Protein AF-A0A0H5R1V7-F1 (afdb_monomer)

Organism: NCBI:txid70186

Sequence (106 aa):
AEHALSPICATIGGIAAQEVIKACTGKFTPLHQHLYFDCIEVLPDDIPNFHDFEEMEDSRSSRYRSQIAVVGRQVQEQLASSTTFLIGAGAIGCEILKNWAMMGVA

Foldseek 3Di:
DQADQLVVCVVVVVLVVVLVVCVVPVPDDHDDDDDDDDDLVLA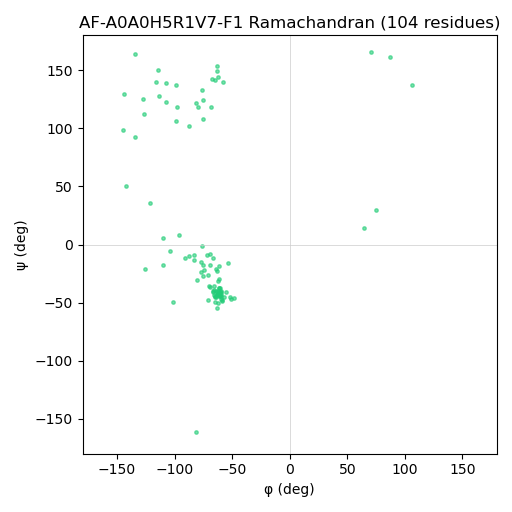DPDDDDPVLVVVCVVVPPPLCSNVCVGRNPVVLVCQQPDDDDDDDCPPVNVSVVVNSVSSNRD

Secondary structure (DSSP, 8-state):
--S--HHHHHHHHHHHHHHHHHHHH--SPPP-S------GGGS-SSPPPGGGGGGGGGGGG-TTHHHHHHH-HHHHHHHHT--------SHHHHHHHHHHHHHT--

Solvent-accessible surface area (backbone atoms only — not comparable to full-atom values): 6684 Å² total; per-residue (Å²): 129,89,69,64,51,62,68,59,53,51,52,54,48,52,53,52,53,50,48,52,50,23,71,78,64,73,52,76,85,71,84,89,84,81,84,87,86,85,67,74,85,72,47,60,92,74,73,78,58,84,72,65,59,71,66,46,71,77,37,74,81,43,95,49,37,40,45,31,76,68,55,33,60,69,52,46,53,50,35,44,65,37,89,79,86,83,89,64,80,52,78,66,31,51,54,50,51,52,41,31,66,66,61,43,46,82

Radius of gyration: 17.18 Å; Cα contacts (8 Å, |Δi|>4): 62; chains: 1; bounding box: 36×29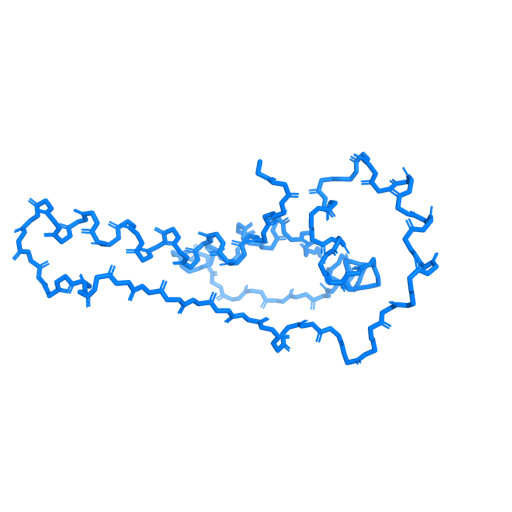×50 Å

Structure (mmCIF, N/CA/C/O backbone):
data_AF-A0A0H5R1V7-F1
#
_entry.id   AF-A0A0H5R1V7-F1
#
loop_
_atom_site.group_PDB
_atom_site.id
_atom_site.type_symbol
_atom_site.label_atom_id
_atom_site.label_alt_id
_atom_site.label_comp_id
_atom_site.label_asym_id
_atom_site.label_entity_id
_atom_site.label_seq_id
_atom_site.pdbx_PDB_ins_code
_atom_site.Cartn_x
_atom_site.Cartn_y
_atom_site.Cartn_z
_atom_site.occupancy
_atom_site.B_iso_or_equiv
_atom_site.auth_seq_id
_atom_site.auth_comp_id
_atom_site.auth_asym_id
_atom_site.auth_atom_id
_atom_site.pdbx_PDB_model_num
ATOM 1 N N . ALA A 1 1 ? -4.695 -15.201 -3.248 1.00 51.00 1 ALA A N 1
ATOM 2 C CA . ALA A 1 1 ? -5.379 -13.927 -3.542 1.00 51.00 1 ALA A CA 1
ATOM 3 C C . ALA A 1 1 ? -4.967 -13.536 -4.948 1.00 51.00 1 ALA A C 1
ATOM 5 O O . ALA A 1 1 ? -3.792 -13.278 -5.156 1.00 51.00 1 ALA A O 1
ATOM 6 N N . GLU A 1 2 ? -5.864 -13.668 -5.921 1.00 56.03 2 GLU A N 1
ATOM 7 C CA . GLU A 1 2 ? -5.463 -13.778 -7.332 1.00 56.03 2 GLU A CA 1
ATOM 8 C C . GLU A 1 2 ? -5.057 -12.431 -7.961 1.00 56.03 2 GLU A C 1
ATOM 10 O O . GLU A 1 2 ? -4.185 -12.402 -8.823 1.00 56.03 2 GLU A O 1
ATOM 15 N N . HIS A 1 3 ? -5.526 -11.296 -7.429 1.00 69.94 3 HIS A N 1
ATOM 16 C CA . HIS A 1 3 ? -5.102 -9.957 -7.857 1.00 69.94 3 HIS A CA 1
ATOM 17 C C . HIS A 1 3 ? -5.073 -9.002 -6.656 1.00 69.94 3 HIS A C 1
ATOM 19 O O . HIS A 1 3 ? -6.113 -8.520 -6.217 1.00 69.94 3 HIS A O 1
ATOM 25 N N . ALA A 1 4 ? -3.893 -8.774 -6.071 1.00 83.31 4 ALA A N 1
ATOM 26 C CA . ALA A 1 4 ? -3.716 -7.871 -4.932 1.00 83.31 4 ALA A CA 1
ATOM 27 C C . ALA A 1 4 ? -2.880 -6.647 -5.329 1.00 83.31 4 ALA A C 1
ATOM 29 O O . ALA A 1 4 ? -1.771 -6.792 -5.841 1.00 83.31 4 ALA A O 1
ATOM 30 N N . LEU A 1 5 ? -3.402 -5.450 -5.051 1.00 93.06 5 LEU A N 1
ATOM 31 C CA . LEU A 1 5 ? -2.688 -4.182 -5.199 1.00 93.06 5 LEU A CA 1
ATOM 32 C C . LEU A 1 5 ? -2.352 -3.636 -3.811 1.00 93.06 5 LEU A C 1
ATOM 34 O O . LEU A 1 5 ? -3.255 -3.408 -3.004 1.00 93.06 5 LEU A O 1
ATOM 38 N N . SER A 1 6 ? -1.063 -3.404 -3.539 1.00 94.88 6 SER A N 1
ATOM 39 C CA . S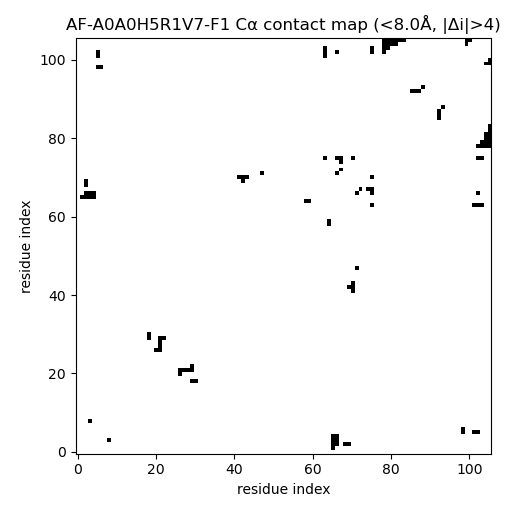ER A 1 6 ? -0.588 -2.985 -2.209 1.00 94.88 6 SER A CA 1
ATOM 40 C C . SER A 1 6 ? -1.337 -1.767 -1.641 1.00 94.88 6 SER A C 1
ATOM 42 O O . SER A 1 6 ? -1.769 -1.850 -0.488 1.00 94.88 6 SER A O 1
ATOM 44 N N . PRO A 1 7 ? -1.589 -0.686 -2.411 1.00 95.75 7 PRO A N 1
ATOM 45 C CA . PRO A 1 7 ? -2.324 0.469 -1.893 1.00 95.75 7 PRO A CA 1
ATOM 46 C C . PRO A 1 7 ? -3.765 0.142 -1.483 1.00 95.75 7 PRO A C 1
ATOM 48 O O . PRO A 1 7 ? -4.211 0.571 -0.423 1.00 95.75 7 PRO A O 1
ATOM 51 N N . ILE A 1 8 ? -4.476 -0.678 -2.266 1.00 95.62 8 ILE A N 1
ATOM 52 C CA . ILE A 1 8 ? -5.852 -1.095 -1.950 1.00 95.62 8 ILE A CA 1
ATOM 53 C C . ILE A 1 8 ? -5.868 -1.940 -0.675 1.00 95.62 8 ILE A C 1
ATOM 55 O O . ILE A 1 8 ? -6.676 -1.703 0.225 1.00 95.62 8 ILE A O 1
ATOM 59 N N . CYS A 1 9 ? -4.933 -2.887 -0.553 1.00 95.75 9 CYS A N 1
ATOM 60 C CA . CYS A 1 9 ? -4.787 -3.696 0.654 1.00 95.75 9 CYS A CA 1
ATOM 61 C C . CYS A 1 9 ? -4.470 -2.838 1.887 1.00 95.75 9 CYS A C 1
ATOM 63 O O . CYS A 1 9 ? -5.028 -3.090 2.952 1.00 95.75 9 CYS A O 1
ATOM 65 N N . ALA A 1 10 ? -3.610 -1.824 1.755 1.00 97.00 10 ALA A N 1
ATOM 66 C CA . ALA A 1 10 ? -3.272 -0.917 2.849 1.00 97.00 10 ALA A CA 1
ATOM 67 C C . ALA A 1 10 ? -4.487 -0.087 3.300 1.00 97.00 10 ALA A C 1
ATOM 69 O O . ALA A 1 10 ? -4.763 -0.015 4.498 1.00 97.00 10 ALA A O 1
ATOM 70 N N . THR A 1 11 ? -5.251 0.474 2.358 1.00 97.12 11 THR A N 1
ATOM 71 C CA . THR A 1 11 ? -6.452 1.271 2.651 1.00 97.12 11 THR A CA 1
ATOM 72 C C . THR A 1 11 ? -7.528 0.437 3.342 1.00 97.12 11 THR A C 1
ATOM 74 O O . THR A 1 11 ? -7.969 0.780 4.441 1.00 97.12 11 THR A O 1
ATOM 77 N N . ILE A 1 12 ? -7.923 -0.690 2.742 1.00 97.56 12 ILE A N 1
ATOM 78 C CA . ILE A 1 12 ? -8.963 -1.557 3.311 1.00 97.56 12 ILE A CA 1
ATOM 79 C C . ILE A 1 12 ? -8.491 -2.180 4.627 1.00 97.56 12 ILE A C 1
ATOM 81 O O . ILE A 1 12 ? -9.265 -2.249 5.579 1.00 97.56 12 ILE A O 1
ATOM 85 N N . GLY A 1 13 ? -7.218 -2.574 4.718 1.00 97.75 13 GLY A N 1
ATOM 86 C CA . GLY A 1 13 ? -6.621 -3.097 5.946 1.00 97.75 13 GLY A CA 1
ATOM 87 C C . GLY A 1 13 ? -6.663 -2.091 7.097 1.00 97.75 13 GLY A C 1
ATOM 88 O O . GLY A 1 13 ? -7.036 -2.461 8.208 1.00 97.75 13 GLY A O 1
ATOM 89 N N . GLY A 1 14 ? -6.356 -0.817 6.834 1.00 98.19 14 GLY A N 1
ATOM 90 C CA . GLY A 1 14 ? -6.451 0.256 7.827 1.00 98.19 14 GLY A CA 1
ATOM 91 C C . GLY A 1 14 ? -7.886 0.496 8.304 1.00 98.19 14 GLY A C 1
ATOM 92 O O . GLY A 1 14 ? -8.129 0.570 9.509 1.00 98.19 14 GLY A O 1
ATOM 93 N N . ILE A 1 15 ? -8.847 0.551 7.376 1.00 98.31 15 ILE A N 1
ATOM 94 C CA . ILE A 1 15 ? -10.273 0.713 7.705 1.00 98.31 15 ILE A CA 1
ATOM 95 C C . ILE A 1 15 ? -10.767 -0.476 8.536 1.00 98.31 15 ILE A C 1
ATOM 97 O O . ILE A 1 15 ? -11.335 -0.283 9.610 1.00 98.31 15 ILE A O 1
ATOM 101 N N . ALA A 1 16 ? -10.504 -1.703 8.084 1.00 98.25 16 ALA A N 1
ATOM 102 C CA . ALA A 1 16 ? -10.926 -2.915 8.776 1.00 98.25 16 ALA A CA 1
ATOM 103 C C . ALA A 1 16 ? -10.304 -3.023 10.177 1.00 98.25 16 ALA A C 1
ATOM 105 O O . ALA A 1 16 ? -11.012 -3.315 11.140 1.00 98.25 16 ALA A O 1
ATOM 106 N N . ALA A 1 17 ? -9.006 -2.733 10.321 1.00 98.56 17 ALA A N 1
ATOM 107 C CA . ALA A 1 17 ? -8.339 -2.716 11.621 1.00 98.56 17 ALA A CA 1
ATOM 108 C C . ALA A 1 17 ?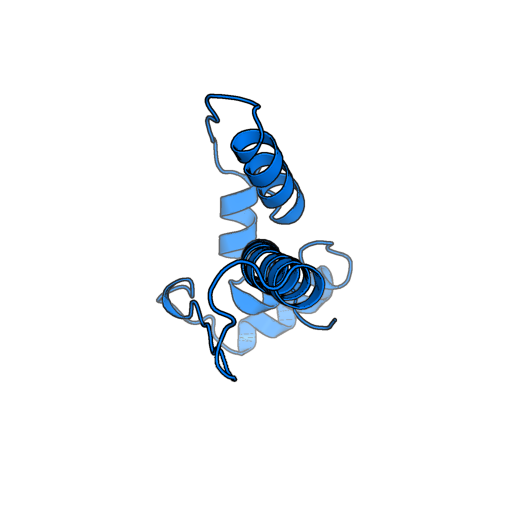 -8.975 -1.688 12.569 1.00 98.56 17 ALA A C 1
ATOM 110 O O . ALA A 1 17 ? -9.191 -1.980 13.748 1.00 98.56 17 ALA A O 1
ATOM 111 N N . GLN A 1 18 ? -9.336 -0.510 12.056 1.00 98.50 18 GLN A N 1
ATOM 112 C CA . GLN A 1 18 ? -10.018 0.495 12.858 1.00 98.50 18 GLN A CA 1
ATOM 113 C C . GLN A 1 18 ? -11.421 0.035 13.278 1.00 98.50 18 GLN A C 1
ATOM 115 O O . GLN A 1 18 ? -11.784 0.234 14.435 1.00 98.50 18 GLN A O 1
ATOM 120 N N . GLU A 1 19 ? -12.197 -0.611 12.402 1.00 98.56 19 GLU A N 1
ATOM 121 C CA . GLU A 1 19 ? -13.506 -1.176 12.771 1.00 98.56 19 GLU A CA 1
ATOM 122 C C . GLU A 1 19 ? -13.387 -2.248 13.863 1.00 98.56 19 GLU A C 1
ATOM 124 O O . GLU A 1 19 ? -14.199 -2.270 14.789 1.00 98.56 19 GLU A O 1
ATOM 129 N N . VAL A 1 20 ? -12.333 -3.071 13.835 1.00 98.56 20 VAL A N 1
ATOM 130 C CA . VAL A 1 20 ? -12.041 -4.020 14.923 1.00 98.56 20 VAL A CA 1
ATOM 131 C C . VAL A 1 20 ? -11.800 -3.281 16.243 1.00 98.56 20 VAL A C 1
ATOM 133 O O . VAL A 1 20 ? -12.366 -3.656 17.270 1.00 98.56 20 VAL A O 1
ATOM 136 N N . ILE A 1 21 ? -11.021 -2.195 16.237 1.00 98.56 21 ILE A N 1
ATOM 137 C CA . ILE A 1 21 ? -10.791 -1.383 17.444 1.00 98.56 21 ILE A CA 1
ATOM 138 C C . ILE A 1 21 ? -12.108 -0.789 17.961 1.00 98.56 21 ILE A C 1
ATOM 140 O O . ILE A 1 21 ? -12.358 -0.825 19.170 1.00 98.56 21 ILE A O 1
ATOM 144 N N . LYS A 1 22 ? -12.973 -0.275 17.078 1.00 98.50 22 LYS A N 1
ATOM 145 C CA . LYS A 1 22 ? -14.294 0.251 17.464 1.00 98.50 22 LYS A CA 1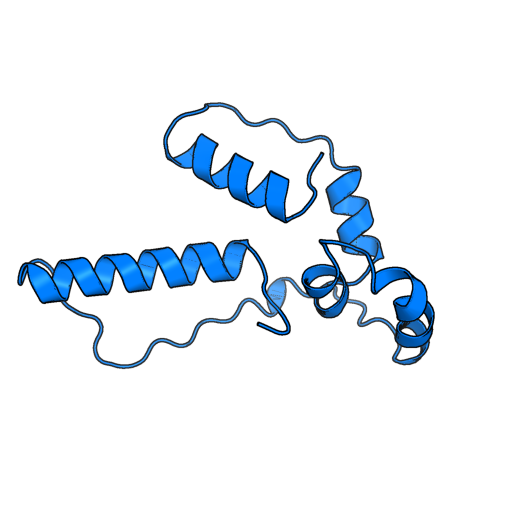
ATOM 146 C C . LYS A 1 22 ? -15.150 -0.831 18.121 1.00 98.50 22 LYS A C 1
ATOM 148 O O . LYS A 1 22 ? -15.688 -0.599 19.202 1.00 98.50 22 LYS A O 1
ATOM 153 N N . ALA A 1 23 ? -15.214 -2.019 17.518 1.00 98.06 23 ALA A N 1
ATOM 154 C CA . ALA A 1 23 ? -15.981 -3.149 18.035 1.00 98.06 23 ALA A CA 1
ATOM 155 C C . ALA A 1 23 ? -15.492 -3.606 19.419 1.00 98.06 23 ALA A C 1
ATOM 157 O O . ALA A 1 23 ? -16.303 -3.860 20.306 1.00 98.06 23 ALA A O 1
ATOM 158 N N . CYS A 1 24 ? -14.174 -3.657 19.632 1.00 98.38 24 CYS A N 1
ATOM 159 C CA . CYS A 1 24 ? -13.591 -4.089 20.904 1.00 98.38 24 CYS A CA 1
ATOM 160 C C . CYS A 1 24 ? -13.702 -3.043 22.023 1.00 98.38 24 CYS A C 1
ATOM 162 O O . CYS A 1 24 ? -13.675 -3.406 23.197 1.00 98.38 24 CYS A O 1
ATOM 164 N N . THR A 1 25 ? -13.771 -1.752 21.687 1.00 98.44 25 THR A N 1
ATOM 165 C CA . THR A 1 25 ? -13.675 -0.665 22.681 1.00 98.44 25 THR A CA 1
ATOM 166 C C . THR A 1 25 ? -14.978 0.090 22.917 1.00 98.44 25 THR A C 1
ATOM 168 O O . THR A 1 25 ? -15.077 0.820 23.901 1.00 98.44 25 THR A O 1
ATOM 171 N N . GLY A 1 26 ? -15.956 -0.018 22.013 1.00 97.38 26 GLY A N 1
ATOM 172 C CA . GLY A 1 26 ? -17.149 0.832 22.019 1.00 97.38 26 GLY A CA 1
ATOM 173 C C . GLY A 1 26 ? -16.844 2.317 21.778 1.00 97.38 26 GLY A C 1
ATOM 174 O O . GLY A 1 26 ? -17.688 3.172 22.044 1.00 97.38 26 GLY A O 1
ATOM 175 N N . LYS A 1 27 ? -15.632 2.647 21.311 1.00 97.19 27 LYS A N 1
ATOM 176 C CA . LYS A 1 27 ? -15.195 4.018 21.041 1.00 97.19 27 LYS A CA 1
ATOM 177 C C . LYS A 1 27 ? -15.317 4.321 19.549 1.00 97.19 27 LYS A C 1
ATOM 179 O O . LYS A 1 27 ? -14.870 3.531 18.724 1.00 97.19 27 LYS A O 1
ATOM 184 N N . PHE A 1 28 ? -15.825 5.516 19.238 1.00 98.12 28 PHE A N 1
ATOM 185 C CA . PHE A 1 28 ? -16.182 5.994 17.891 1.00 98.12 28 PHE A CA 1
ATOM 186 C C . PHE A 1 28 ? -17.416 5.313 17.288 1.00 98.12 28 PHE A C 1
ATOM 188 O O . PHE A 1 28 ? -17.883 4.288 17.771 1.00 98.12 28 PHE A O 1
ATOM 195 N N . THR A 1 29 ? -17.951 5.907 16.221 1.00 98.19 29 THR A N 1
ATOM 196 C CA . THR A 1 29 ? -19.116 5.381 15.503 1.00 98.19 29 THR A CA 1
ATOM 197 C C . THR A 1 29 ? -18.679 4.282 14.527 1.00 98.19 29 THR A C 1
ATOM 199 O O . THR A 1 29 ? -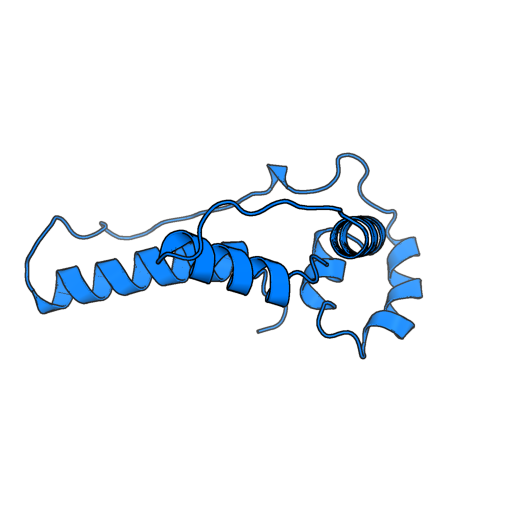17.833 4.556 13.660 1.00 98.19 29 THR A O 1
ATOM 202 N N . PRO A 1 30 ? -19.206 3.048 14.652 1.00 98.00 30 PRO A N 1
ATOM 203 C CA . PRO A 1 30 ? -18.942 1.976 13.696 1.00 98.00 30 PRO A CA 1
ATOM 204 C C . PRO A 1 30 ? -19.474 2.307 12.304 1.00 98.00 30 PRO A C 1
ATOM 206 O O . PRO A 1 30 ? -20.445 3.054 12.153 1.00 98.00 30 PRO A O 1
ATOM 209 N N . LEU A 1 31 ? -18.851 1.723 11.287 1.00 97.69 31 LEU A N 1
ATOM 210 C CA . LEU A 1 31 ? -19.415 1.702 9.946 1.00 97.69 31 LEU A CA 1
ATOM 211 C C . LEU A 1 31 ? -20.718 0.881 9.934 1.00 97.69 31 LEU A C 1
ATOM 213 O O . LEU A 1 31 ? -20.826 -0.144 10.604 1.00 97.69 31 LEU A O 1
ATOM 217 N N . HIS A 1 32 ? -21.717 1.323 9.170 1.00 92.94 32 HIS A N 1
ATOM 218 C CA . HIS A 1 32 ? -23.057 0.732 9.180 1.00 92.94 32 HIS A CA 1
ATOM 219 C C . HIS A 1 32 ? -23.592 0.524 7.752 1.00 92.94 32 HIS A C 1
ATOM 221 O O . HIS A 1 32 ? -24.213 1.417 7.189 1.00 92.94 32 HIS A O 1
ATOM 227 N N . GLN A 1 33 ? -23.446 -0.609 7.068 1.00 94.81 33 GLN A N 1
ATOM 228 C CA . GLN A 1 33 ? -22.765 -1.883 7.348 1.00 94.81 33 GLN A CA 1
ATOM 229 C C . GLN A 1 33 ? -21.772 -2.233 6.226 1.00 94.81 33 GLN A C 1
ATOM 231 O O . GLN A 1 33 ? -20.855 -3.027 6.414 1.00 94.81 33 GLN A O 1
ATOM 236 N N . HIS A 1 34 ? -21.976 -1.647 5.048 1.00 97.25 34 HIS A N 1
ATOM 237 C CA . HIS A 1 34 ? -21.231 -1.945 3.839 1.00 97.25 34 HIS A CA 1
ATOM 238 C C . HIS A 1 34 ? -20.451 -0.715 3.401 1.00 97.25 34 HIS A C 1
ATOM 240 O O . HIS A 1 34 ? -20.955 0.406 3.451 1.00 97.25 34 HIS A O 1
ATOM 246 N N . LEU A 1 35 ? -19.227 -0.958 2.951 1.00 97.25 35 LEU A N 1
ATOM 247 C CA . LEU A 1 35 ? -18.379 0.018 2.296 1.00 97.25 35 LEU A CA 1
ATOM 248 C C . LEU A 1 35 ? -17.916 -0.591 0.980 1.00 97.25 35 LEU A C 1
ATOM 250 O O . LEU A 1 35 ? -17.339 -1.678 0.976 1.00 97.25 35 LEU A O 1
ATOM 254 N N . TYR A 1 36 ? -18.163 0.119 -0.113 1.00 96.62 36 TYR A N 1
ATOM 255 C CA . TYR A 1 36 ? -17.600 -0.188 -1.419 1.00 96.62 36 TYR A CA 1
ATOM 256 C C . TYR A 1 36 ? -16.546 0.867 -1.730 1.00 96.62 36 TYR A C 1
ATOM 258 O O . TYR A 1 36 ? -16.726 2.040 -1.401 1.00 96.62 36 TYR A O 1
ATOM 266 N N . PHE A 1 37 ? -15.433 0.430 -2.304 1.00 95.44 37 PHE A N 1
ATOM 267 C CA . PHE A 1 37 ? -14.310 1.286 -2.642 1.00 95.44 37 PHE A CA 1
ATOM 268 C C . PHE A 1 37 ? -13.695 0.793 -3.944 1.00 95.44 37 PHE A C 1
ATOM 270 O O . PHE A 1 37 ? -13.381 -0.393 -4.070 1.00 95.44 37 PHE A O 1
ATOM 277 N N . ASP A 1 38 ? -13.515 1.710 -4.880 1.00 94.88 38 ASP A N 1
ATOM 278 C CA . ASP A 1 38 ? -12.839 1.490 -6.145 1.00 94.88 38 ASP A CA 1
ATOM 279 C C . ASP A 1 38 ? -11.854 2.635 -6.422 1.00 94.88 38 ASP A C 1
ATOM 281 O O . ASP A 1 38 ? -11.853 3.662 -5.742 1.00 94.88 38 ASP A O 1
ATOM 285 N N . CYS A 1 39 ? -10.944 2.391 -7.359 1.00 92.88 39 CYS A N 1
ATOM 286 C CA . CYS A 1 39 ? -9.955 3.353 -7.849 1.00 92.88 39 CYS A CA 1
ATOM 287 C C . CYS A 1 39 ? -9.784 3.138 -9.355 1.00 92.88 39 CYS A C 1
ATOM 289 O O . CYS A 1 39 ? -8.673 2.891 -9.834 1.00 92.88 39 CYS A O 1
ATOM 291 N N . ILE A 1 40 ? -10.896 3.105 -10.089 1.00 91.75 40 ILE A N 1
ATOM 292 C CA . ILE A 1 40 ? -10.879 2.850 -11.536 1.00 91.75 40 ILE A CA 1
ATOM 293 C C . ILE A 1 40 ? -10.124 3.940 -12.304 1.00 91.75 40 ILE A C 1
ATOM 295 O O . ILE A 1 40 ? -9.597 3.677 -13.378 1.00 91.75 40 ILE A O 1
ATOM 299 N N . GLU A 1 41 ? -10.002 5.129 -11.719 1.00 91.50 41 GLU A N 1
ATOM 300 C CA . GLU A 1 41 ? -9.280 6.282 -12.260 1.00 91.50 41 GLU A CA 1
ATOM 301 C C . GLU A 1 41 ? -7.762 6.059 -12.343 1.00 91.50 41 GLU A C 1
ATOM 303 O O . GLU A 1 41 ? -7.057 6.862 -12.943 1.00 91.50 41 GLU A O 1
ATOM 308 N N . VAL A 1 42 ? -7.241 4.995 -11.722 1.00 89.06 42 VAL A N 1
ATOM 309 C CA . VAL A 1 42 ? -5.817 4.618 -11.791 1.00 89.06 42 VAL A CA 1
ATOM 310 C C . VAL A 1 42 ? -5.502 3.816 -13.060 1.00 89.06 42 VAL A C 1
ATOM 312 O O . VAL A 1 42 ? -4.331 3.620 -13.389 1.00 89.06 42 VAL A O 1
ATOM 315 N N . LEU A 1 43 ? -6.521 3.324 -13.769 1.00 88.19 43 LEU A N 1
ATOM 316 C CA . LEU A 1 43 ? -6.313 2.603 -15.019 1.00 88.19 43 LEU A CA 1
ATOM 317 C C . LEU A 1 43 ? -5.773 3.555 -16.104 1.00 88.19 43 LEU A C 1
ATOM 319 O O . LEU A 1 43 ? -6.192 4.710 -16.158 1.00 88.19 43 LEU A O 1
ATOM 323 N N . PRO A 1 44 ? -4.848 3.091 -16.964 1.00 81.94 44 PRO A N 1
ATOM 324 C CA . PRO A 1 44 ? -4.377 3.884 -18.094 1.00 81.94 44 PRO A CA 1
ATOM 325 C C . PRO A 1 44 ? -5.524 4.186 -19.073 1.00 81.94 44 PRO A C 1
ATOM 327 O O . PRO A 1 44 ? -6.386 3.335 -19.295 1.00 81.94 44 PRO A O 1
ATOM 330 N N . ASP A 1 45 ? -5.508 5.384 -19.669 1.00 80.62 45 ASP A N 1
ATOM 331 C CA . ASP A 1 45 ? -6.525 5.830 -20.640 1.00 80.62 45 ASP A CA 1
ATOM 332 C C . ASP A 1 45 ? -6.580 4.916 -21.878 1.00 80.62 45 ASP A C 1
ATOM 334 O O . ASP A 1 45 ? -7.654 4.612 -22.402 1.00 80.62 45 ASP A O 1
ATOM 338 N N . ASP A 1 46 ? -5.412 4.439 -22.314 1.00 73.75 46 ASP A N 1
ATOM 339 C CA . ASP A 1 46 ? -5.278 3.447 -23.371 1.00 73.75 46 ASP A CA 1
ATOM 340 C C . ASP A 1 46 ? -5.359 2.044 -22.755 1.00 73.75 46 ASP A C 1
ATOM 342 O O . ASP A 1 46 ? -4.401 1.545 -22.158 1.00 73.75 46 ASP A O 1
ATOM 346 N N . ILE A 1 47 ? -6.518 1.395 -22.891 1.00 62.69 47 ILE A N 1
ATOM 347 C CA . ILE A 1 47 ? -6.682 -0.006 -22.489 1.00 62.69 47 ILE A CA 1
ATOM 348 C C . ILE A 1 47 ? -5.844 -0.861 -23.457 1.00 62.69 47 ILE A C 1
ATOM 350 O O . ILE A 1 47 ? -6.137 -0.850 -24.657 1.00 62.69 47 ILE A O 1
ATOM 354 N N . PRO A 1 48 ? -4.826 -1.608 -22.984 1.00 58.47 48 PRO A N 1
ATOM 355 C CA . PRO A 1 48 ? -4.037 -2.469 -23.855 1.00 58.47 48 PRO A CA 1
ATOM 356 C C . PRO A 1 48 ? -4.945 -3.476 -24.565 1.00 58.47 48 PRO A C 1
ATOM 358 O O . PRO A 1 48 ? -5.909 -3.996 -23.990 1.00 58.47 48 PRO A O 1
ATOM 361 N N . ASN A 1 49 ? -4.664 -3.727 -25.844 1.00 56.53 49 ASN A N 1
ATOM 362 C CA . ASN A 1 49 ? -5.477 -4.636 -26.642 1.00 56.53 49 ASN A CA 1
ATOM 363 C C . ASN A 1 49 ? -5.400 -6.045 -26.037 1.00 56.53 49 ASN A C 1
ATOM 365 O O . ASN A 1 49 ? -4.366 -6.454 -25.518 1.00 56.53 49 ASN A O 1
ATOM 369 N N . PHE A 1 50 ? -6.468 -6.841 -26.171 1.00 54.91 50 PHE A N 1
ATOM 370 C CA . PHE A 1 50 ? -6.505 -8.227 -25.674 1.00 54.91 50 PHE A CA 1
ATOM 371 C C . PHE A 1 50 ? -5.343 -9.118 -26.181 1.00 54.91 50 PHE A C 1
ATOM 373 O O . PHE A 1 50 ? -5.083 -10.165 -25.596 1.00 54.91 50 PHE A O 1
ATOM 380 N N . HIS A 1 51 ? -4.627 -8.704 -27.232 1.00 51.75 51 HIS A N 1
ATOM 381 C CA . HIS A 1 51 ? -3.430 -9.380 -27.739 1.00 51.75 51 HIS A CA 1
ATOM 382 C C . HIS A 1 51 ? -2.167 -9.184 -26.876 1.00 51.75 51 HIS A C 1
ATOM 384 O O . HIS A 1 51 ? -1.301 -10.055 -26.896 1.00 51.75 51 HIS A O 1
ATOM 390 N N . ASP A 1 52 ? -2.082 -8.136 -26.049 1.00 54.50 52 ASP A N 1
ATOM 391 C CA . ASP A 1 52 ? -0.934 -7.902 -25.150 1.00 54.50 52 ASP A CA 1
ATOM 392 C C . ASP A 1 52 ? -0.900 -8.901 -23.970 1.00 54.50 52 ASP A C 1
ATOM 394 O O . ASP A 1 52 ? 0.075 -8.993 -23.222 1.00 54.50 52 ASP A O 1
ATOM 398 N N . PHE A 1 53 ? -1.961 -9.701 -23.806 1.00 54.50 53 PHE A N 1
ATOM 399 C CA . PHE A 1 53 ? -2.038 -10.760 -22.799 1.00 54.50 53 PHE A CA 1
ATOM 400 C C . PHE A 1 53 ? -1.209 -12.004 -23.162 1.00 54.50 53 PHE A C 1
ATOM 402 O O . PHE A 1 53 ? -0.891 -12.790 -22.267 1.00 54.50 53 PHE A O 1
ATOM 409 N N . GLU A 1 54 ? -0.815 -12.190 -24.428 1.00 51.25 54 GLU A N 1
ATOM 410 C CA . GLU A 1 54 ? 0.043 -13.315 -24.839 1.00 51.25 54 GLU A CA 1
ATOM 411 C C . GLU A 1 54 ? 1.493 -13.151 -24.329 1.00 51.25 54 GLU A C 1
ATOM 413 O O . GLU A 1 54 ? 2.145 -14.142 -24.000 1.00 51.25 54 GLU A O 1
ATOM 418 N N . GLU A 1 55 ? 1.964 -11.918 -24.090 1.00 53.19 55 GLU A N 1
ATOM 419 C CA . GLU A 1 55 ? 3.261 -11.640 -23.439 1.00 53.19 55 GLU A CA 1
ATOM 420 C C . GLU A 1 55 ? 3.251 -11.849 -21.906 1.00 53.19 55 GLU A C 1
ATOM 422 O O . GLU A 1 55 ? 4.281 -11.718 -21.228 1.00 53.19 55 GLU A O 1
ATOM 427 N N . MET A 1 56 ? 2.110 -12.223 -21.308 1.00 54.59 56 MET A N 1
ATOM 428 C CA . MET A 1 56 ? 2.042 -12.558 -19.878 1.00 54.59 56 MET A CA 1
ATOM 429 C C . MET A 1 56 ? 2.769 -13.860 -19.524 1.00 54.59 56 MET A C 1
ATOM 431 O O . MET A 1 56 ? 2.915 -14.158 -18.331 1.00 54.59 56 MET A O 1
ATOM 435 N N . GLU A 1 57 ? 3.238 -14.639 -20.498 1.00 52.12 57 GLU A N 1
ATOM 436 C CA . GLU A 1 57 ? 3.914 -15.906 -20.229 1.00 52.12 57 GLU A CA 1
ATOM 437 C C . GLU A 1 57 ? 5.200 -15.720 -19.400 1.00 52.12 57 GLU A C 1
ATOM 439 O O . GLU A 1 57 ? 5.420 -16.468 -18.441 1.00 52.12 57 GLU A O 1
ATOM 444 N N . ASP A 1 58 ? 5.939 -14.635 -19.663 1.00 54.44 58 ASP A N 1
ATOM 445 C CA . ASP A 1 58 ? 7.151 -14.213 -18.941 1.00 54.44 58 ASP A CA 1
ATOM 446 C C . ASP A 1 58 ? 6.841 -13.539 -17.582 1.00 54.44 58 ASP A C 1
ATOM 448 O O . ASP A 1 58 ? 7.678 -13.423 -16.691 1.00 54.44 58 ASP A O 1
ATOM 452 N N . SER A 1 59 ? 5.586 -13.133 -17.356 1.00 57.19 59 SER A N 1
ATOM 453 C CA . SER A 1 59 ? 5.155 -12.499 -16.098 1.00 57.19 59 SER A CA 1
ATOM 454 C C . SER A 1 59 ? 4.809 -13.493 -14.982 1.00 57.19 59 SER A C 1
ATOM 456 O O . SER A 1 59 ? 4.583 -13.079 -13.843 1.00 57.19 59 SER A O 1
ATOM 458 N N . ARG A 1 60 ? 4.746 -14.804 -15.269 1.00 61.72 60 ARG A N 1
ATOM 459 C CA . ARG A 1 60 ? 4.359 -15.830 -14.277 1.00 61.72 60 ARG A CA 1
ATOM 460 C C . ARG A 1 60 ? 5.307 -15.908 -13.079 1.00 61.72 60 ARG A C 1
ATOM 462 O O . ARG A 1 60 ? 4.856 -16.242 -11.987 1.00 61.72 60 ARG A O 1
ATOM 469 N N . SER A 1 61 ? 6.581 -15.582 -13.271 1.00 70.69 61 SER A N 1
ATOM 470 C CA . SER A 1 61 ? 7.613 -15.595 -12.226 1.00 70.69 61 SER A CA 1
ATOM 471 C C . SER A 1 61 ? 7.762 -14.256 -11.490 1.00 70.69 61 SER A C 1
ATOM 473 O O . SER A 1 61 ? 8.426 -14.198 -10.454 1.00 70.69 61 SER A O 1
ATOM 475 N N . SER A 1 62 ? 7.152 -13.175 -11.990 1.00 85.25 62 SER A N 1
ATOM 476 C CA . SER A 1 62 ? 7.313 -11.840 -11.413 1.00 85.25 62 SER A CA 1
ATOM 477 C C . SER A 1 62 ? 6.505 -11.676 -10.128 1.00 85.25 62 SER A C 1
ATOM 479 O O . SER A 1 62 ? 5.299 -11.929 -10.090 1.00 85.25 62 SER A O 1
ATOM 481 N N . ARG A 1 63 ? 7.140 -11.123 -9.087 1.00 89.88 63 ARG A N 1
ATOM 482 C CA . ARG A 1 63 ? 6.444 -10.714 -7.853 1.00 89.88 63 ARG A CA 1
ATOM 483 C C . ARG A 1 63 ? 5.387 -9.625 -8.089 1.00 89.88 63 ARG A C 1
ATOM 485 O O . ARG A 1 63 ? 4.505 -9.462 -7.254 1.00 89.88 63 ARG A O 1
ATOM 492 N N . TYR A 1 64 ? 5.461 -8.912 -9.217 1.00 91.12 64 TYR A N 1
ATOM 493 C CA . TYR A 1 64 ? 4.535 -7.840 -9.600 1.00 91.12 64 TYR A CA 1
ATOM 494 C C . TYR A 1 64 ? 3.414 -8.316 -10.537 1.00 91.12 64 TYR A C 1
ATOM 496 O O . TYR A 1 64 ? 2.653 -7.498 -11.046 1.00 91.12 64 TYR A O 1
ATOM 504 N N . ARG A 1 65 ? 3.273 -9.631 -10.769 1.00 87.88 65 ARG A N 1
ATOM 505 C CA . ARG A 1 65 ? 2.286 -10.210 -11.700 1.00 87.88 65 ARG A CA 1
ATOM 506 C C . ARG A 1 65 ? 0.869 -9.663 -11.508 1.00 87.88 65 ARG A C 1
ATOM 508 O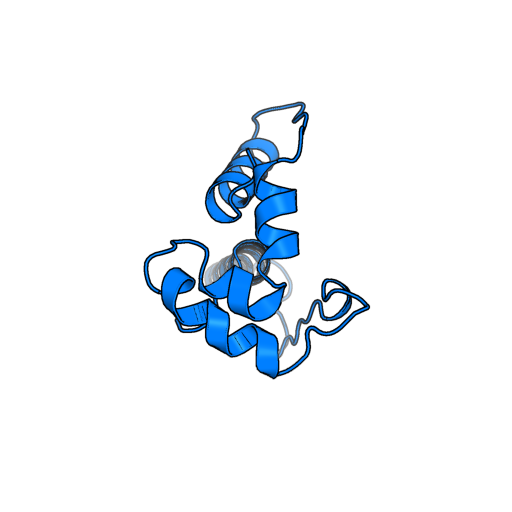 O . ARG A 1 65 ? 0.218 -9.320 -12.488 1.00 87.88 65 ARG A O 1
ATOM 515 N N . SER A 1 66 ? 0.385 -9.585 -10.267 1.00 87.94 66 SER A N 1
ATOM 516 C CA . SER A 1 66 ? -0.969 -9.088 -9.982 1.00 87.94 66 SER A CA 1
ATOM 517 C C . SER A 1 66 ? -1.137 -7.610 -10.337 1.00 87.94 66 SER A C 1
ATOM 519 O O . SER A 1 66 ? -2.210 -7.231 -10.787 1.00 87.94 66 SER A O 1
ATOM 521 N N . GLN A 1 67 ? -0.097 -6.793 -10.149 1.00 89.50 67 GLN A N 1
ATOM 522 C CA . GLN A 1 67 ? -0.105 -5.380 -10.522 1.00 89.50 67 GLN A CA 1
ATOM 523 C C . GLN A 1 67 ? -0.065 -5.217 -12.042 1.00 89.50 67 GLN A C 1
ATOM 525 O O . GLN A 1 67 ? -0.917 -4.532 -12.598 1.00 89.50 67 GLN A O 1
ATOM 530 N N . ILE A 1 68 ? 0.843 -5.933 -12.712 1.00 88.00 68 ILE A N 1
ATOM 531 C CA . ILE A 1 68 ? 0.950 -5.963 -14.179 1.00 88.00 68 ILE A CA 1
ATOM 532 C C . ILE A 1 68 ? -0.384 -6.368 -14.819 1.00 88.00 68 ILE A C 1
ATOM 534 O O . ILE A 1 68 ? -0.786 -5.768 -15.806 1.00 88.00 68 ILE A O 1
ATOM 538 N N . ALA A 1 69 ? -1.096 -7.341 -14.245 1.00 85.06 69 ALA A N 1
ATOM 539 C CA . ALA A 1 69 ? -2.395 -7.781 -14.755 1.00 85.06 69 ALA A CA 1
ATOM 540 C C . ALA A 1 69 ? -3.497 -6.704 -14.688 1.00 85.06 69 ALA A C 1
ATOM 542 O O . ALA A 1 69 ? -4.494 -6.836 -15.389 1.00 85.06 69 ALA A O 1
ATOM 543 N N . VAL A 1 70 ? -3.347 -5.679 -13.839 1.00 85.75 70 VAL A N 1
ATOM 544 C CA . VAL A 1 70 ? -4.342 -4.607 -13.673 1.00 85.75 70 VAL A CA 1
ATOM 545 C C . VAL A 1 70 ? -3.932 -3.335 -14.410 1.00 85.75 70 VAL A C 1
ATOM 547 O O . VAL A 1 70 ? -4.745 -2.772 -15.131 1.00 85.75 70 VAL A O 1
ATOM 550 N N . VAL A 1 71 ? -2.690 -2.875 -14.228 1.00 86.00 71 VAL A N 1
ATOM 551 C CA . VAL A 1 71 ? -2.220 -1.584 -14.773 1.00 86.00 71 VAL A CA 1
ATOM 552 C C . VAL A 1 71 ? -1.317 -1.722 -16.002 1.00 86.00 71 VAL A C 1
ATOM 554 O O . VAL A 1 71 ? -0.946 -0.723 -16.606 1.00 86.00 71 VAL A O 1
ATOM 557 N N . GLY A 1 72 ? -0.954 -2.946 -16.387 1.00 85.31 72 GLY A N 1
ATOM 558 C CA . GLY A 1 72 ? -0.078 -3.221 -17.524 1.00 85.31 72 GLY A CA 1
ATOM 559 C C . GLY A 1 72 ? 1.418 -3.207 -17.187 1.00 85.31 72 GLY A C 1
ATOM 560 O O . GLY A 1 72 ? 1.868 -2.679 -16.166 1.00 85.31 72 GLY A O 1
ATOM 561 N N . ARG A 1 73 ? 2.218 -3.817 -18.073 1.00 86.25 73 ARG A N 1
ATOM 562 C CA . ARG A 1 73 ? 3.683 -3.926 -17.930 1.00 86.25 73 ARG A CA 1
ATOM 563 C C . ARG A 1 73 ? 4.377 -2.570 -18.038 1.00 86.25 73 ARG A C 1
ATOM 565 O O . ARG A 1 73 ? 5.273 -2.293 -17.247 1.00 86.25 73 ARG A O 1
ATOM 572 N N . GLN A 1 74 ? 3.921 -1.717 -18.952 1.00 86.75 74 GLN A N 1
ATOM 573 C CA . GLN A 1 74 ? 4.488 -0.384 -19.155 1.00 86.75 74 GLN A CA 1
ATOM 574 C C . GLN A 1 74 ? 4.445 0.456 -17.871 1.00 86.75 74 GLN A C 1
ATOM 576 O O . GLN A 1 74 ? 5.451 1.048 -17.487 1.00 86.75 74 GLN A O 1
ATOM 581 N N . VAL A 1 75 ? 3.314 0.455 -17.158 1.00 89.44 75 VAL A N 1
ATOM 582 C CA . VAL A 1 75 ? 3.186 1.166 -15.875 1.00 89.44 75 VAL A CA 1
ATOM 583 C C . VAL A 1 75 ? 4.120 0.566 -14.820 1.00 89.44 75 VAL A C 1
ATOM 585 O O . VAL A 1 75 ? 4.757 1.300 -14.068 1.00 89.44 75 VAL A O 1
ATOM 588 N N . GLN A 1 76 ? 4.264 -0.761 -14.777 1.00 91.50 76 GLN A N 1
ATOM 589 C CA . GLN A 1 76 ? 5.195 -1.414 -13.852 1.00 91.50 76 GLN A CA 1
ATOM 590 C C . GLN A 1 76 ? 6.660 -1.013 -14.103 1.00 91.50 76 GLN A C 1
ATOM 592 O O . GLN A 1 76 ? 7.411 -0.810 -13.149 1.00 91.50 76 GLN A O 1
ATOM 597 N N . GLU A 1 77 ? 7.072 -0.888 -15.364 1.00 91.56 77 GLU A N 1
ATOM 598 C CA . GLU A 1 77 ? 8.421 -0.451 -15.749 1.00 91.56 77 GLU A CA 1
ATOM 599 C C . GLU A 1 77 ? 8.652 1.037 -15.452 1.00 91.56 77 GLU A C 1
ATOM 601 O O . GLU A 1 77 ? 9.737 1.421 -15.006 1.00 91.56 77 GLU A O 1
ATOM 606 N N . GLN A 1 78 ? 7.623 1.872 -15.620 1.00 92.62 78 GLN A N 1
ATOM 607 C CA . GLN A 1 78 ? 7.663 3.280 -15.215 1.00 92.62 78 GLN A CA 1
ATOM 608 C C . GLN A 1 78 ? 7.853 3.427 -13.702 1.00 92.62 78 GLN A C 1
ATOM 610 O O . GLN A 1 78 ? 8.676 4.229 -13.271 1.00 92.62 78 GLN A O 1
ATOM 615 N N . LEU A 1 79 ? 7.153 2.625 -12.892 1.00 94.44 79 LEU A N 1
ATOM 616 C CA . LEU A 1 79 ? 7.359 2.602 -11.440 1.00 94.44 79 LEU A CA 1
ATOM 617 C C . LEU A 1 79 ? 8.784 2.159 -11.084 1.00 94.44 79 LEU A C 1
ATOM 619 O O . LEU A 1 79 ? 9.425 2.774 -10.240 1.00 94.44 79 LEU A O 1
ATOM 623 N N . ALA A 1 80 ? 9.308 1.137 -11.762 1.00 95.19 80 ALA A N 1
ATOM 624 C CA . ALA A 1 80 ? 10.658 0.629 -11.515 1.00 95.19 80 ALA A CA 1
ATOM 625 C C . ALA A 1 80 ? 11.788 1.579 -11.940 1.00 95.19 80 ALA A C 1
ATOM 627 O O . ALA A 1 80 ? 12.924 1.387 -11.518 1.00 95.19 80 ALA A O 1
ATOM 628 N N . SER A 1 81 ? 11.499 2.573 -12.781 1.00 96.56 81 SER A N 1
ATOM 629 C CA . SER A 1 81 ? 12.474 3.563 -13.258 1.00 96.56 81 SER A CA 1
ATOM 630 C C . SER A 1 81 ? 12.235 4.968 -12.695 1.00 96.56 81 SER A C 1
ATOM 632 O O . SER A 1 81 ? 12.909 5.920 -13.098 1.00 96.56 81 SER A O 1
ATOM 634 N N . SER A 1 82 ? 11.277 5.129 -11.778 1.00 96.50 82 SER A N 1
ATOM 635 C CA . SER A 1 82 ? 10.893 6.441 -11.265 1.00 96.50 82 SER A CA 1
ATOM 636 C C . SER A 1 82 ? 11.859 6.967 -10.201 1.00 96.50 82 SER A C 1
ATOM 638 O O . SER A 1 82 ? 11.921 6.443 -9.095 1.00 96.50 82 SER A O 1
ATOM 640 N N . THR A 1 83 ? 12.506 8.103 -10.458 1.00 97.12 83 THR A N 1
ATOM 64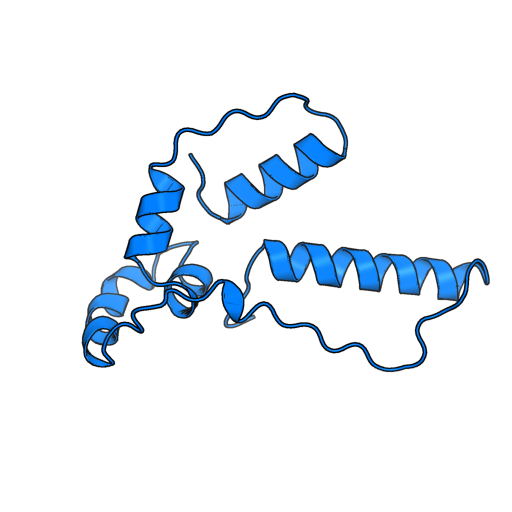1 C CA . THR A 1 83 ? 13.287 8.807 -9.430 1.00 97.12 83 THR A CA 1
ATOM 642 C C . THR A 1 83 ? 12.359 9.522 -8.448 1.00 97.12 83 THR A C 1
ATOM 644 O O . THR A 1 83 ? 11.762 10.550 -8.774 1.00 97.12 83 THR A O 1
ATOM 647 N N . THR A 1 84 ? 12.256 9.006 -7.225 1.00 96.38 84 THR A N 1
ATOM 648 C CA . THR A 1 84 ? 11.390 9.556 -6.171 1.00 96.38 84 THR A CA 1
ATOM 649 C C . THR A 1 84 ? 12.202 10.108 -4.996 1.00 96.38 84 THR A C 1
ATOM 651 O O . THR A 1 84 ? 13.304 9.648 -4.706 1.00 96.38 84 THR A O 1
ATOM 654 N N . PHE A 1 85 ? 11.670 11.121 -4.302 1.00 97.31 85 PHE A N 1
ATOM 655 C CA . PHE A 1 85 ? 12.293 11.686 -3.101 1.00 97.31 85 PHE A CA 1
ATOM 656 C C . PHE A 1 85 ? 11.302 11.695 -1.935 1.00 97.31 85 PHE A C 1
ATOM 658 O O . PHE A 1 85 ? 10.313 12.426 -1.954 1.00 97.31 85 PHE A O 1
ATOM 665 N N . LEU A 1 86 ? 11.572 10.879 -0.912 1.00 97.12 86 LEU A N 1
ATOM 666 C CA . LEU A 1 86 ? 10.778 10.815 0.315 1.00 97.12 86 LEU A CA 1
ATOM 667 C C . LEU A 1 86 ? 11.430 11.654 1.420 1.00 97.12 86 LEU A C 1
ATOM 669 O O . LEU A 1 86 ? 12.533 11.350 1.873 1.00 97.12 86 LEU A O 1
ATOM 673 N N . ILE A 1 87 ? 10.722 12.678 1.901 1.00 97.62 87 ILE A N 1
ATOM 674 C CA . ILE A 1 87 ? 11.162 13.495 3.037 1.00 97.62 87 ILE A CA 1
ATOM 675 C C . ILE A 1 87 ? 10.461 13.006 4.306 1.00 97.62 87 ILE A C 1
ATOM 677 O O . ILE A 1 87 ? 9.281 13.273 4.526 1.00 97.62 87 ILE A O 1
ATOM 681 N N . GLY A 1 88 ? 11.221 12.325 5.163 1.00 96.88 88 GLY A N 1
ATOM 682 C CA . GLY A 1 88 ? 10.771 11.848 6.471 1.00 96.88 88 GLY A CA 1
ATOM 683 C C . GLY A 1 88 ? 10.520 10.338 6.527 1.00 96.88 88 GLY A C 1
ATOM 684 O O . GLY A 1 88 ? 9.906 9.752 5.643 1.00 96.88 88 GLY A O 1
ATOM 685 N N . ALA A 1 89 ? 10.975 9.715 7.618 1.00 95.69 89 ALA A N 1
ATOM 686 C CA . ALA A 1 89 ? 10.908 8.268 7.862 1.00 95.69 89 ALA A CA 1
ATOM 687 C C . ALA A 1 89 ? 10.136 7.928 9.156 1.00 95.69 89 ALA A C 1
ATOM 689 O O . ALA A 1 89 ? 10.508 7.033 9.910 1.00 95.69 89 ALA A O 1
ATOM 690 N N . GLY A 1 90 ? 9.086 8.702 9.453 1.00 97.31 90 GLY A N 1
ATOM 691 C CA . GLY A 1 90 ? 8.155 8.418 10.553 1.00 97.31 90 GLY A CA 1
ATOM 692 C C . GLY A 1 90 ? 7.098 7.379 10.164 1.00 97.31 90 GLY A C 1
ATOM 693 O O . GLY A 1 90 ? 7.241 6.694 9.159 1.00 97.31 90 GLY A O 1
ATOM 694 N N . ALA A 1 91 ? 5.988 7.310 10.908 1.00 97.50 91 ALA A N 1
ATOM 695 C CA . ALA A 1 91 ? 4.910 6.343 10.649 1.00 97.50 91 ALA A CA 1
ATOM 696 C C . ALA A 1 91 ? 4.428 6.341 9.182 1.00 97.50 91 ALA A C 1
ATOM 698 O O . ALA A 1 91 ? 4.356 5.288 8.555 1.00 97.50 91 ALA A O 1
ATOM 699 N N . ILE A 1 92 ? 4.177 7.524 8.610 1.00 97.12 92 ILE A N 1
ATOM 700 C CA . ILE A 1 92 ? 3.778 7.664 7.201 1.00 97.12 92 ILE A CA 1
ATOM 701 C C . ILE A 1 92 ? 4.917 7.240 6.267 1.00 97.12 92 ILE A C 1
ATOM 703 O O . ILE A 1 92 ? 4.680 6.513 5.310 1.00 97.12 92 ILE A O 1
ATOM 707 N N . GLY A 1 93 ? 6.154 7.654 6.556 1.00 98.06 93 GLY A N 1
ATOM 708 C CA . GLY A 1 93 ? 7.320 7.299 5.745 1.00 98.06 93 GLY A CA 1
ATOM 709 C C . GLY A 1 93 ? 7.531 5.786 5.666 1.00 98.06 93 GLY A C 1
ATOM 710 O O . GLY A 1 93 ? 7.734 5.255 4.578 1.00 98.06 93 GLY A O 1
ATOM 711 N N . CYS A 1 94 ? 7.386 5.076 6.788 1.00 98.12 94 CYS A N 1
ATOM 712 C CA . CYS A 1 94 ? 7.438 3.614 6.826 1.00 98.12 94 CYS A CA 1
ATOM 713 C C . CYS A 1 94 ? 6.352 2.972 5.949 1.00 98.12 94 CYS A C 1
ATOM 715 O O . CYS A 1 94 ? 6.636 2.041 5.197 1.00 98.12 94 CYS A O 1
ATOM 717 N N . GLU A 1 95 ? 5.118 3.480 6.005 1.00 98.12 95 GLU A N 1
ATOM 718 C CA . GLU A 1 95 ? 4.009 2.955 5.200 1.00 98.12 95 GLU A CA 1
ATOM 719 C C . GLU A 1 95 ? 4.163 3.248 3.700 1.00 98.12 95 GLU A C 1
ATOM 721 O O . GLU A 1 95 ? 3.842 2.392 2.869 1.00 98.12 95 GLU A O 1
ATOM 726 N N . ILE A 1 96 ? 4.699 4.418 3.340 1.00 97.69 96 ILE A N 1
ATOM 727 C CA . ILE A 1 96 ? 5.033 4.757 1.952 1.00 97.69 96 ILE A CA 1
ATOM 728 C C . ILE A 1 96 ? 6.151 3.848 1.436 1.00 97.69 96 ILE A C 1
ATOM 730 O O . ILE A 1 96 ? 5.970 3.221 0.396 1.00 97.69 96 ILE A O 1
ATOM 734 N N . LEU A 1 97 ? 7.250 3.687 2.184 1.00 97.31 97 LEU A N 1
ATOM 735 C CA . LEU A 1 97 ? 8.358 2.802 1.800 1.00 97.31 97 LEU A CA 1
ATOM 736 C C . LEU A 1 97 ? 7.909 1.348 1.640 1.00 97.31 97 LEU A C 1
ATOM 738 O O . LEU A 1 97 ? 8.317 0.685 0.688 1.00 97.31 97 LEU A O 1
ATOM 742 N N . LYS A 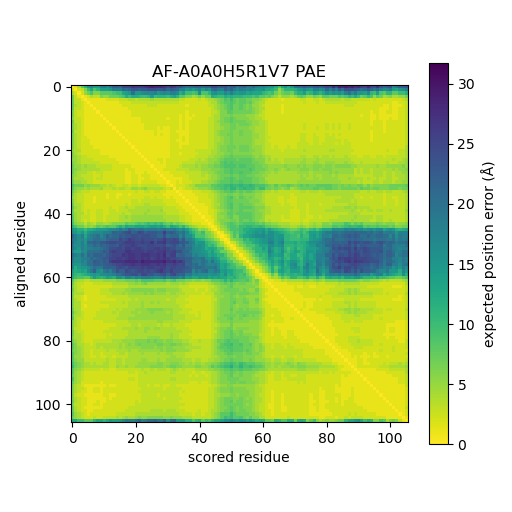1 98 ? 7.029 0.853 2.521 1.00 97.19 98 LYS A N 1
ATOM 743 C CA . LYS A 1 98 ? 6.415 -0.471 2.360 1.00 97.19 98 LYS A CA 1
ATOM 744 C C . LYS A 1 98 ? 5.650 -0.565 1.041 1.00 97.19 98 LYS A C 1
ATOM 746 O O . LYS A 1 98 ? 5.832 -1.534 0.311 1.00 97.19 98 LYS A O 1
ATOM 751 N N . ASN A 1 99 ? 4.798 0.413 0.729 1.00 96.75 99 ASN A N 1
ATOM 752 C CA . ASN A 1 99 ? 4.043 0.399 -0.525 1.00 96.75 99 ASN A CA 1
ATOM 753 C C . ASN A 1 99 ? 4.965 0.477 -1.747 1.00 96.75 99 ASN A C 1
ATOM 755 O O . ASN A 1 99 ? 4.794 -0.315 -2.667 1.00 96.75 99 ASN A O 1
ATOM 759 N N . TRP A 1 100 ? 5.983 1.337 -1.734 1.00 96.88 100 TRP A N 1
ATOM 760 C CA . TRP A 1 100 ? 6.986 1.435 -2.799 1.00 96.88 100 TRP A CA 1
ATOM 761 C C . TRP A 1 100 ? 7.726 0.115 -3.018 1.00 96.88 100 TRP A C 1
ATOM 763 O O . TRP A 1 100 ? 7.770 -0.385 -4.141 1.00 96.88 100 TRP A O 1
ATOM 773 N N . ALA A 1 101 ? 8.194 -0.524 -1.944 1.00 96.06 101 ALA A N 1
ATOM 774 C CA . ALA A 1 101 ? 8.867 -1.820 -2.015 1.00 96.06 101 ALA A CA 1
ATOM 775 C C . ALA A 1 101 ? 7.966 -2.949 -2.553 1.00 96.06 101 ALA A C 1
ATOM 777 O O . ALA A 1 101 ? 8.454 -3.897 -3.180 1.00 96.06 101 ALA A O 1
ATOM 778 N N . MET A 1 102 ? 6.658 -2.877 -2.295 1.00 95.75 102 MET A N 1
ATOM 779 C CA . MET A 1 102 ? 5.672 -3.835 -2.806 1.00 95.75 102 MET A CA 1
ATOM 780 C C . MET A 1 102 ? 5.257 -3.542 -4.251 1.00 95.75 102 MET A C 1
ATOM 782 O O . MET A 1 102 ? 4.965 -4.481 -4.985 1.00 95.75 102 MET A O 1
ATOM 786 N N . MET A 1 103 ? 5.268 -2.272 -4.658 1.00 95.06 103 MET A N 1
ATOM 787 C CA . MET A 1 103 ? 4.932 -1.817 -6.013 1.00 95.06 103 MET A CA 1
ATOM 788 C C . MET A 1 103 ? 6.125 -1.826 -6.974 1.00 95.06 103 MET A C 1
ATOM 790 O O . MET A 1 103 ? 5.945 -1.629 -8.172 1.00 95.06 103 MET A O 1
ATOM 794 N N . GLY A 1 104 ? 7.339 -2.041 -6.463 1.00 95.44 104 GLY A N 1
ATOM 795 C CA . GLY A 1 104 ? 8.559 -2.032 -7.263 1.00 95.44 104 GLY A CA 1
ATOM 796 C C . GLY A 1 104 ? 9.016 -0.633 -7.664 1.00 95.44 104 GLY A C 1
ATOM 797 O O . GLY A 1 104 ? 9.621 -0.503 -8.716 1.00 95.44 104 GLY A O 1
ATOM 798 N N . VAL A 1 105 ? 8.724 0.384 -6.850 1.00 96.06 105 VAL A N 1
ATOM 799 C CA . VAL A 1 105 ? 9.278 1.737 -7.008 1.00 96.06 105 VAL A CA 1
ATOM 800 C C . VAL A 1 105 ? 10.731 1.726 -6.532 1.00 96.06 105 VAL A C 1
ATOM 802 O O . VAL A 1 105 ? 10.982 1.304 -5.398 1.00 96.06 105 VAL A O 1
ATOM 805 N N . ALA A 1 106 ? 11.666 2.144 -7.390 1.00 76.25 106 ALA A N 1
ATOM 806 C CA . ALA A 1 106 ? 13.111 2.073 -7.153 1.00 76.25 106 ALA A CA 1
ATOM 807 C C . ALA A 1 106 ? 13.826 3.383 -7.497 1.00 76.25 106 ALA A C 1
ATOM 809 O O . ALA A 1 106 ? 13.472 3.988 -8.529 1.00 76.25 106 ALA A O 1
#

InterPro domains:
  IPR000594 THIF-type NAD/FAD binding fold [PF00899] (64-105)
  IPR035985 Ubiquitin-activating enzyme-like [SSF69572] (4-44)
  IPR035985 Ubiquitin-activating enzyme-like [SSF69572] (61-105)
  IPR045886 ThiF/MoeB/HesA family [PTHR10953] (4-105)

Mean predicted aligned error: 5.9 Å

pLDDT: mean 87.61, std 14.88, range [51.0, 98.56]